Protein AF-A0A8S1N463-F1 (afdb_monomer_lite)

Organism: Paramecium primaurelia (NCBI:txid5886)

Sequence (119 aa):
MGLGVEDGLNQAMTLTGISKQLMMVNIEMAKKLVYGKLSMKETRCKFILIQLLFSSGGGTYDERNGGIKIQNWKELSKEFKYNSKKIINGEYKNGKKVGLWMEIDLTNNQICNELKYDQ

Radius of gyration: 19.84 Å; chains: 1; bounding box: 29×45×62 Å

Structure (mmCIF, N/CA/C/O backbone):
data_AF-A0A8S1N463-F1
#
_entry.id   AF-A0A8S1N463-F1
#
loop_
_atom_site.group_PDB
_atom_site.id
_atom_site.type_symbol
_atom_site.label_atom_id
_atom_site.label_alt_id
_atom_site.label_comp_id
_atom_site.label_asym_id
_atom_site.label_entity_id
_atom_site.label_seq_id
_atom_site.pdbx_PDB_ins_code
_atom_site.Cartn_x
_atom_site.Cartn_y
_atom_site.Cartn_z
_atom_site.occupancy
_atom_site.B_iso_or_equiv
_atom_site.auth_seq_id
_atom_site.auth_comp_id
_atom_site.auth_asym_id
_atom_site.auth_atom_id
_atom_site.pdbx_PDB_model_num
ATOM 1 N N . MET A 1 1 ? 0.000 34.579 -41.127 1.00 37.12 1 MET A N 1
ATOM 2 C CA . MET A 1 1 ? 0.761 33.400 -40.660 1.00 37.12 1 MET A CA 1
ATOM 3 C C . MET A 1 1 ? 1.540 33.858 -39.442 1.00 37.12 1 MET A C 1
ATOM 5 O O . MET A 1 1 ? 2.365 34.735 -39.604 1.00 37.12 1 MET A O 1
ATOM 9 N N . GLY A 1 2 ? 1.291 33.461 -38.207 1.00 39.31 2 GLY A N 1
ATOM 10 C CA . GLY A 1 2 ? 0.462 32.408 -37.641 1.00 39.31 2 GLY A CA 1
ATOM 11 C C . GLY A 1 2 ? 1.125 32.045 -36.310 1.00 39.31 2 GLY A C 1
ATOM 12 O O . GLY A 1 2 ? 2.249 31.572 -36.356 1.00 39.31 2 GLY A O 1
ATOM 13 N N . LEU A 1 3 ? 0.425 32.326 -35.200 1.00 38.62 3 LEU A N 1
ATOM 14 C CA . LEU A 1 3 ? 0.498 31.689 -33.869 1.00 38.62 3 LEU A CA 1
ATOM 15 C C . LEU A 1 3 ? 1.905 31.640 -33.218 1.00 38.62 3 LEU A C 1
ATOM 17 O O . LEU A 1 3 ? 2.788 30.923 -33.659 1.00 38.62 3 LEU A O 1
ATOM 21 N N . GLY A 1 4 ? 2.207 32.428 -32.185 1.00 44.28 4 GLY A N 1
ATOM 22 C CA . GLY A 1 4 ? 1.579 32.328 -30.867 1.00 44.28 4 GLY A CA 1
ATOM 23 C C . GLY A 1 4 ? 2.323 31.281 -30.029 1.00 44.28 4 GLY A C 1
ATOM 24 O O . GLY A 1 4 ? 2.003 30.103 -30.117 1.00 44.28 4 GLY A O 1
ATOM 25 N N . VAL A 1 5 ? 3.314 31.711 -29.241 1.00 41.66 5 VAL A N 1
ATOM 26 C CA . VAL A 1 5 ? 3.900 30.905 -28.155 1.00 41.66 5 VAL A CA 1
ATOM 27 C C . VAL A 1 5 ? 4.036 31.808 -26.929 1.00 41.66 5 VAL A C 1
ATOM 29 O O . VAL A 1 5 ? 5.127 32.208 -26.529 1.00 41.66 5 VAL A O 1
ATOM 32 N N . GLU A 1 6 ? 2.885 32.204 -26.390 1.00 46.09 6 GLU A N 1
ATOM 33 C CA . GLU A 1 6 ? 2.775 32.501 -24.964 1.00 46.09 6 GLU A CA 1
ATOM 34 C C . GLU A 1 6 ? 2.777 31.171 -24.188 1.00 46.09 6 GLU A C 1
ATOM 36 O O . GLU A 1 6 ? 2.399 30.125 -24.717 1.00 46.09 6 GLU A O 1
ATOM 41 N N . ASP A 1 7 ? 3.210 31.245 -22.931 1.00 45.03 7 ASP A N 1
ATOM 42 C CA . ASP A 1 7 ? 3.019 30.239 -21.879 1.00 45.03 7 ASP A CA 1
ATOM 43 C C . ASP A 1 7 ? 3.934 29.004 -21.850 1.00 45.03 7 ASP A C 1
ATOM 45 O O . ASP A 1 7 ? 3.504 27.855 -21.892 1.00 45.03 7 ASP A O 1
ATOM 49 N N . GLY A 1 8 ? 5.227 29.246 -21.612 1.00 36.47 8 GLY A N 1
ATOM 50 C CA . GLY A 1 8 ? 6.158 28.240 -21.071 1.00 36.47 8 GLY A CA 1
ATOM 51 C C . GLY A 1 8 ? 6.765 28.596 -19.706 1.00 36.47 8 GLY A C 1
ATOM 52 O O . GLY A 1 8 ? 7.646 27.891 -19.223 1.00 36.47 8 GLY A O 1
ATOM 53 N N . LEU A 1 9 ? 6.340 29.702 -19.084 1.00 38.31 9 LEU A N 1
ATOM 54 C CA . LEU A 1 9 ? 6.970 30.279 -17.885 1.00 38.31 9 LEU A CA 1
ATOM 55 C C . LEU A 1 9 ? 6.324 29.852 -16.556 1.00 38.31 9 LEU A C 1
ATOM 57 O O . LEU A 1 9 ? 6.580 30.466 -15.522 1.00 38.31 9 LEU A O 1
ATOM 61 N N . ASN A 1 10 ? 5.528 28.781 -16.545 1.00 41.81 10 ASN A N 1
ATOM 62 C CA . ASN A 1 10 ? 4.909 28.287 -15.319 1.00 41.81 10 ASN A CA 1
ATOM 63 C C . ASN A 1 10 ? 5.607 27.034 -14.773 1.00 41.81 10 ASN A C 1
ATOM 65 O O . ASN A 1 10 ? 5.402 25.917 -15.232 1.00 4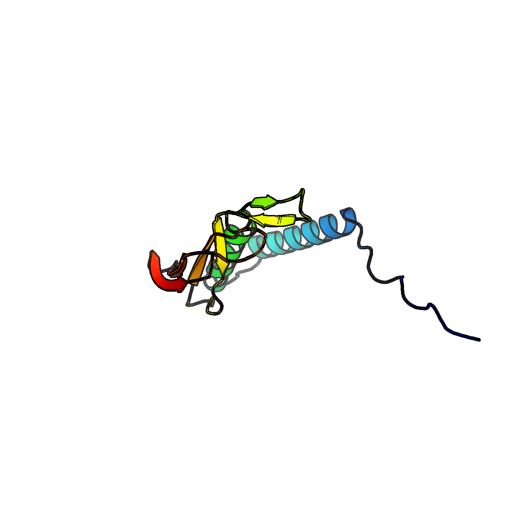1.81 10 ASN A O 1
ATOM 69 N N . GLN A 1 11 ? 6.350 27.285 -13.689 1.00 47.25 11 GLN A N 1
ATOM 70 C CA . GLN A 1 11 ? 6.675 26.359 -12.598 1.00 47.25 11 GLN A CA 1
ATOM 71 C C . GLN A 1 11 ? 7.855 25.396 -12.792 1.00 47.25 11 GLN A C 1
ATOM 73 O O . GLN A 1 11 ? 7.795 24.232 -12.405 1.00 47.25 11 GLN A O 1
ATOM 78 N N . ALA A 1 12 ? 9.014 25.915 -13.200 1.00 41.53 12 ALA A N 1
ATOM 79 C CA . ALA A 1 12 ? 10.281 25.322 -12.767 1.00 41.53 12 ALA A CA 1
ATOM 80 C C . ALA A 1 12 ? 10.578 25.752 -11.316 1.00 41.53 12 ALA A C 1
ATOM 82 O O . ALA A 1 12 ? 11.445 26.587 -11.058 1.00 41.53 12 ALA A O 1
ATOM 83 N N . MET A 1 13 ? 9.833 25.213 -10.342 1.00 46.84 13 MET A N 1
ATOM 84 C CA . MET A 1 13 ? 10.287 25.264 -8.951 1.00 46.84 13 MET A CA 1
ATOM 85 C C . MET A 1 13 ? 11.558 24.422 -8.871 1.00 46.84 13 MET A C 1
ATOM 87 O O . MET A 1 13 ? 11.517 23.197 -8.963 1.00 46.84 13 MET A O 1
ATOM 91 N N . THR A 1 14 ? 12.706 25.086 -8.757 1.00 45.41 14 THR A N 1
ATOM 92 C CA . THR A 1 14 ? 13.995 24.413 -8.611 1.00 45.41 14 THR A CA 1
ATOM 93 C C . THR A 1 14 ? 13.943 23.465 -7.409 1.00 45.41 14 THR A C 1
ATOM 95 O O . THR A 1 14 ? 13.276 23.740 -6.409 1.00 45.41 14 THR A O 1
ATOM 98 N N . LEU A 1 15 ? 14.652 22.335 -7.485 1.00 46.09 15 LEU A N 1
ATOM 99 C CA . LEU A 1 15 ? 14.690 21.305 -6.433 1.00 46.09 15 LEU A CA 1
ATOM 100 C C . LEU A 1 15 ? 15.024 21.895 -5.041 1.00 46.09 15 LEU A C 1
ATOM 102 O O . LEU A 1 15 ? 14.561 21.415 -4.007 1.00 46.09 15 LEU A O 1
ATOM 106 N N . THR A 1 16 ? 15.777 22.999 -5.021 1.00 50.56 16 THR A N 1
ATOM 107 C CA . THR A 1 16 ? 16.104 23.790 -3.827 1.00 50.56 16 THR A CA 1
ATOM 108 C C . THR A 1 16 ? 14.920 24.600 -3.289 1.00 50.56 16 THR A C 1
ATOM 110 O O . THR A 1 16 ? 14.784 24.735 -2.074 1.00 50.56 16 THR A O 1
ATOM 113 N N . GLY A 1 17 ? 14.038 25.107 -4.154 1.00 48.06 17 GLY A N 1
ATOM 114 C CA . GLY A 1 17 ? 12.781 25.763 -3.788 1.00 48.06 17 GLY A CA 1
ATOM 115 C C . GLY A 1 17 ? 11.771 24.795 -3.171 1.00 48.06 17 GLY A C 1
ATOM 116 O O . GLY A 1 17 ? 11.196 25.106 -2.128 1.00 48.06 17 GLY A O 1
ATOM 117 N N . ILE A 1 18 ? 11.644 23.590 -3.738 1.00 52.38 18 ILE A N 1
ATOM 118 C CA . ILE A 1 18 ? 10.805 22.512 -3.182 1.00 52.38 18 ILE A CA 1
ATOM 119 C C . ILE A 1 18 ? 11.337 22.086 -1.809 1.00 52.38 18 ILE A C 1
ATOM 121 O O . ILE A 1 18 ? 10.576 22.011 -0.847 1.00 52.38 18 ILE A O 1
ATOM 125 N N . SER A 1 19 ? 12.655 21.895 -1.680 1.00 53.91 19 SER A N 1
ATOM 126 C CA . SER A 1 19 ? 13.302 21.548 -0.406 1.00 53.91 19 SER A CA 1
ATOM 127 C C . SER A 1 19 ? 13.091 22.620 0.676 1.00 53.91 19 SER A C 1
ATOM 129 O O . SER A 1 19 ? 12.756 22.301 1.818 1.00 53.91 19 SER A O 1
ATOM 131 N N . LYS A 1 20 ? 13.180 23.908 0.314 1.00 51.97 20 LYS A N 1
ATOM 132 C CA . LYS A 1 20 ? 12.897 25.026 1.230 1.00 51.97 20 LYS A CA 1
ATOM 133 C C . LYS A 1 20 ? 11.428 25.093 1.644 1.00 51.97 20 LYS A C 1
ATOM 135 O O . LYS A 1 20 ? 11.155 25.274 2.828 1.00 51.97 20 LYS A O 1
ATOM 140 N N . GLN A 1 21 ? 10.485 24.927 0.714 1.00 52.16 21 GLN A N 1
ATOM 141 C CA . GLN A 1 21 ? 9.057 24.872 1.049 1.00 52.16 21 GLN A CA 1
ATOM 142 C C . GLN A 1 21 ? 8.748 23.697 1.986 1.00 52.16 21 GLN A C 1
ATOM 144 O O . GLN A 1 21 ? 8.046 23.877 2.979 1.00 52.16 21 GLN A O 1
ATOM 149 N N . LEU A 1 22 ? 9.349 22.529 1.739 1.00 49.53 22 LEU A N 1
ATOM 150 C CA . LEU A 1 22 ? 9.208 21.344 2.586 1.00 49.53 22 LEU A CA 1
ATOM 151 C C . LEU A 1 22 ? 9.767 21.580 4.001 1.00 49.53 22 LEU A C 1
ATOM 153 O O . LEU A 1 22 ? 9.123 21.238 4.992 1.00 49.53 22 LEU A O 1
ATOM 157 N N . MET A 1 23 ? 10.933 22.229 4.115 1.00 50.31 23 MET A N 1
ATOM 158 C CA . MET A 1 23 ? 11.506 22.621 5.408 1.00 50.31 23 MET A CA 1
ATOM 159 C C . MET A 1 23 ? 10.639 23.645 6.150 1.00 50.31 23 MET A C 1
ATOM 161 O O . MET A 1 23 ? 10.471 23.530 7.363 1.00 50.31 23 MET A O 1
ATOM 165 N N . MET A 1 24 ? 10.056 24.624 5.454 1.00 50.62 24 MET A N 1
ATOM 166 C CA . MET A 1 24 ? 9.173 25.615 6.081 1.00 50.62 24 MET A CA 1
ATOM 167 C C . MET A 1 24 ? 7.883 24.975 6.609 1.00 50.62 24 MET A C 1
ATOM 169 O O . MET A 1 24 ? 7.491 25.244 7.745 1.00 50.62 24 MET A O 1
ATOM 173 N N . VAL A 1 25 ? 7.284 24.058 5.843 1.00 57.47 25 VAL A N 1
ATOM 174 C CA . VAL A 1 25 ? 6.122 23.262 6.270 1.00 57.47 25 VAL A CA 1
ATOM 175 C C . VAL A 1 25 ? 6.458 22.404 7.501 1.00 57.47 25 VAL A C 1
ATOM 177 O O . VAL A 1 25 ? 5.663 22.330 8.441 1.00 57.47 25 VAL A O 1
ATOM 180 N N . ASN A 1 26 ? 7.665 21.830 7.557 1.00 52.75 26 ASN A N 1
ATOM 181 C CA . ASN A 1 26 ? 8.154 21.084 8.722 1.00 52.75 26 ASN A CA 1
ATOM 182 C C . ASN A 1 26 ? 8.320 21.966 9.971 1.00 52.75 26 ASN A C 1
ATOM 184 O O . ASN A 1 26 ? 7.939 21.552 11.067 1.00 52.75 26 ASN A O 1
ATOM 188 N N . ILE A 1 27 ? 8.850 23.185 9.826 1.00 59.38 27 ILE A N 1
ATOM 189 C CA . ILE A 1 27 ? 9.036 24.119 10.948 1.00 59.38 27 ILE A CA 1
ATOM 190 C C . ILE A 1 27 ? 7.686 24.608 11.482 1.00 59.38 27 ILE A C 1
ATOM 192 O O . ILE A 1 27 ? 7.501 24.676 12.697 1.00 59.38 27 ILE A O 1
ATOM 196 N N . GLU A 1 28 ? 6.722 24.918 10.614 1.00 62.19 28 GLU A N 1
ATOM 197 C CA . GLU A 1 28 ? 5.377 25.299 11.055 1.00 62.19 28 GLU A CA 1
ATOM 198 C C . GLU A 1 28 ? 4.650 24.157 11.767 1.00 62.19 28 GLU A C 1
ATOM 200 O O . GLU A 1 28 ? 3.998 24.386 12.788 1.00 62.19 28 GLU A O 1
ATOM 205 N N . MET A 1 29 ? 4.780 22.922 11.274 1.00 60.41 29 MET A N 1
ATOM 206 C CA . MET A 1 29 ? 4.213 21.752 11.946 1.00 60.41 29 MET A CA 1
ATOM 207 C C . MET A 1 29 ? 4.855 21.515 13.316 1.00 60.41 29 MET A C 1
ATOM 209 O O . MET A 1 29 ? 4.133 21.313 14.291 1.00 60.41 29 MET A O 1
ATOM 213 N N . ALA A 1 30 ? 6.182 21.616 13.427 1.00 53.94 30 ALA A N 1
ATOM 214 C CA . ALA A 1 30 ? 6.883 21.504 14.706 1.00 53.94 30 ALA A CA 1
ATOM 215 C C . ALA A 1 30 ? 6.462 22.607 15.693 1.00 53.94 30 ALA A C 1
ATOM 217 O O . ALA A 1 30 ? 6.184 22.328 16.858 1.00 53.94 30 ALA A O 1
ATOM 218 N N . LYS A 1 31 ? 6.312 23.853 15.225 1.00 51.94 31 LYS A N 1
ATOM 219 C CA . LYS A 1 31 ? 5.806 24.967 16.046 1.00 51.94 31 LYS A CA 1
ATOM 220 C C . LYS A 1 31 ? 4.369 24.729 16.525 1.00 51.94 31 LYS A C 1
ATOM 222 O O . LYS A 1 31 ? 4.062 25.021 17.681 1.00 51.94 31 LYS A O 1
ATOM 227 N N . LYS A 1 32 ? 3.507 24.145 15.683 1.00 57.88 32 LYS A N 1
ATOM 228 C CA . LYS A 1 32 ? 2.136 23.752 16.063 1.00 57.88 32 LYS A CA 1
ATOM 229 C C . LYS A 1 32 ? 2.110 22.622 17.102 1.00 57.88 32 LYS A C 1
ATOM 231 O O . LYS A 1 32 ? 1.194 22.607 17.916 1.00 57.88 32 LYS A O 1
ATOM 236 N N . LEU A 1 33 ? 3.110 21.732 17.119 1.00 53.59 33 LEU A N 1
ATOM 237 C CA . LEU A 1 33 ? 3.257 20.677 18.134 1.00 53.59 33 LEU A CA 1
ATOM 238 C C . LEU A 1 33 ? 3.712 21.212 19.500 1.00 53.59 33 LEU A C 1
ATOM 240 O O . LEU A 1 33 ? 3.279 20.690 20.522 1.00 53.59 33 LEU A O 1
ATOM 244 N N . VAL A 1 34 ? 4.563 22.243 19.525 1.00 53.91 34 VAL A N 1
ATOM 245 C CA . VAL A 1 34 ? 5.106 22.803 20.778 1.00 53.91 34 VAL A CA 1
ATOM 246 C C . VAL A 1 34 ? 4.105 23.733 21.478 1.00 53.91 34 VAL A C 1
ATOM 248 O O . VAL A 1 34 ? 4.039 23.733 22.703 1.00 53.91 34 VAL A O 1
ATOM 251 N N . TYR A 1 35 ? 3.295 24.492 20.726 1.00 47.69 35 TYR A N 1
ATOM 252 C CA . TYR A 1 35 ? 2.424 25.533 21.302 1.00 47.69 35 TYR A CA 1
ATOM 253 C C . TYR A 1 35 ? 0.912 25.266 21.211 1.00 47.69 35 TYR A C 1
ATOM 255 O O . TYR A 1 35 ? 0.131 25.982 21.837 1.00 47.69 35 TYR A O 1
ATOM 263 N N . GLY A 1 36 ? 0.459 24.268 20.446 1.00 46.91 36 GLY A N 1
ATOM 264 C CA . GLY A 1 36 ? -0.956 24.103 20.111 1.00 46.91 36 GLY A CA 1
ATOM 265 C C . GLY A 1 36 ? -1.547 22.775 20.564 1.00 46.91 36 GLY A C 1
ATOM 266 O O . GLY A 1 36 ? -1.171 21.715 20.078 1.00 46.91 36 GLY A O 1
ATOM 267 N N . LYS A 1 37 ? -2.554 22.855 21.436 1.00 55.19 37 LYS A N 1
ATOM 268 C CA . LYS A 1 37 ? -3.493 21.803 21.860 1.00 55.19 37 LYS A CA 1
ATOM 269 C C . LYS A 1 37 ? -4.225 21.168 20.650 1.00 55.19 37 LYS A C 1
ATOM 271 O O . LYS A 1 37 ? -5.414 21.382 20.443 1.00 55.19 37 LYS A O 1
ATOM 276 N N . LEU A 1 38 ? -3.537 20.392 19.815 1.00 45.03 38 LEU A N 1
ATOM 277 C CA . LEU A 1 38 ? -4.161 19.568 18.778 1.00 45.03 38 LEU A CA 1
ATOM 278 C C . LEU A 1 38 ? -4.685 18.293 19.441 1.00 45.03 38 LEU A C 1
ATOM 280 O O . LEU A 1 38 ? -3.921 17.448 19.903 1.00 45.03 38 LEU A O 1
ATOM 284 N N . SER A 1 39 ? -6.013 18.196 19.523 1.00 49.53 39 SER A N 1
ATOM 285 C CA . SER A 1 39 ? -6.757 17.019 19.977 1.00 49.53 39 SER A CA 1
ATOM 286 C C . SER A 1 39 ? -6.112 15.733 19.449 1.00 49.53 39 SER A C 1
ATOM 288 O O . SER A 1 39 ? -6.086 15.498 18.240 1.00 49.53 39 SER A O 1
ATOM 290 N N . MET A 1 40 ? -5.618 14.884 20.361 1.00 50.03 40 MET A N 1
ATOM 291 C CA . MET A 1 40 ? -4.899 13.627 20.071 1.00 50.03 40 MET A CA 1
ATOM 292 C C . MET A 1 40 ? -5.662 12.646 19.162 1.00 50.03 40 MET A C 1
ATOM 294 O O . MET A 1 40 ? -5.115 11.636 18.716 1.00 50.03 40 MET A O 1
ATOM 298 N N . LYS A 1 41 ? -6.942 12.918 18.895 1.00 46.53 41 LYS A N 1
ATOM 299 C CA . LYS A 1 41 ? -7.774 12.130 17.999 1.00 46.53 41 LYS A CA 1
ATOM 300 C C . LYS A 1 41 ? -7.330 12.295 16.545 1.00 46.53 41 LYS A C 1
ATOM 302 O O . LYS A 1 41 ? -7.069 11.279 15.919 1.00 46.53 41 LYS A O 1
ATOM 307 N N . GLU A 1 42 ? -7.111 13.502 16.026 1.00 49.53 42 GLU A N 1
ATOM 308 C CA . GLU A 1 42 ? -6.724 13.701 14.614 1.00 49.53 42 GLU A CA 1
ATOM 309 C C . GLU A 1 42 ? -5.310 13.208 14.257 1.00 49.53 42 GLU A C 1
ATOM 311 O O . GLU A 1 42 ? -5.011 12.941 13.090 1.00 49.53 42 GLU A O 1
ATOM 316 N N . THR A 1 43 ? -4.422 13.071 15.239 1.00 54.00 43 THR A N 1
ATOM 317 C CA . THR A 1 43 ? -2.995 12.805 15.011 1.00 54.00 43 THR A CA 1
ATOM 318 C C . THR A 1 43 ? -2.701 11.364 14.595 1.00 54.00 43 THR A C 1
ATOM 320 O O . THR A 1 43 ? -1.708 11.122 13.918 1.00 54.00 43 THR A O 1
ATOM 323 N N . ARG A 1 44 ? -3.561 10.390 14.930 1.00 55.50 44 ARG A N 1
ATOM 324 C CA . ARG A 1 44 ? -3.278 8.964 14.664 1.00 55.50 44 ARG A CA 1
ATOM 325 C C . ARG A 1 44 ? -3.308 8.591 13.181 1.00 55.50 44 ARG A C 1
ATOM 327 O O . ARG A 1 44 ? -2.444 7.842 12.739 1.00 55.50 44 ARG A O 1
ATOM 334 N N . CYS A 1 45 ? -4.265 9.105 12.407 1.00 54.03 45 CYS A N 1
ATOM 335 C CA . CYS A 1 45 ? -4.271 8.862 10.959 1.00 54.03 45 CYS A CA 1
ATOM 336 C C . CYS A 1 45 ? -3.147 9.633 10.264 1.00 54.03 45 CYS A C 1
ATOM 338 O O . CYS A 1 45 ? -2.512 9.083 9.372 1.00 54.03 45 CYS A O 1
ATOM 340 N N . LYS A 1 46 ? -2.833 10.847 10.743 1.00 59.12 46 LYS A N 1
ATOM 341 C CA . LYS A 1 46 ? -1.676 11.633 10.288 1.00 59.12 46 LYS A CA 1
ATOM 342 C C . LYS A 1 46 ? -0.355 10.885 10.542 1.00 59.12 46 LYS A C 1
ATOM 344 O O . LYS A 1 46 ? 0.499 10.868 9.670 1.00 59.12 46 LYS A O 1
ATOM 349 N N . PHE A 1 47 ? -0.217 10.190 11.673 1.00 64.38 47 PHE A N 1
ATOM 350 C CA . PHE A 1 47 ? 0.970 9.390 12.001 1.00 64.38 47 PHE A CA 1
ATOM 351 C C . PHE A 1 47 ? 1.109 8.115 11.148 1.00 64.38 47 PHE A C 1
ATOM 353 O O . PHE A 1 47 ? 2.206 7.792 10.706 1.00 64.38 47 PHE A O 1
ATOM 360 N N . ILE A 1 48 ? 0.005 7.413 10.863 1.00 63.47 48 ILE A N 1
ATOM 361 C CA . ILE A 1 48 ? 0.009 6.246 9.956 1.00 63.47 48 ILE A CA 1
ATOM 362 C C . ILE A 1 48 ? 0.322 6.673 8.516 1.00 63.47 48 ILE A C 1
ATOM 364 O O . ILE A 1 48 ? 1.116 6.022 7.843 1.00 63.47 48 ILE A O 1
ATOM 368 N N . LEU A 1 49 ? -0.249 7.798 8.067 1.00 60.91 49 LEU A N 1
ATOM 369 C CA . LEU A 1 49 ? 0.103 8.436 6.796 1.00 60.91 49 LEU A CA 1
ATOM 370 C C . LEU A 1 49 ? 1.603 8.733 6.734 1.00 60.91 49 LEU A C 1
ATOM 372 O O . LEU A 1 49 ? 2.254 8.365 5.767 1.00 60.91 49 LEU A O 1
ATOM 376 N N . ILE A 1 50 ? 2.161 9.326 7.791 1.00 60.75 50 ILE A N 1
ATOM 377 C CA . ILE A 1 50 ? 3.597 9.589 7.924 1.00 60.75 50 ILE A CA 1
ATOM 378 C C . ILE A 1 50 ? 4.406 8.285 7.801 1.00 60.75 50 ILE A C 1
ATOM 380 O O . ILE A 1 50 ? 5.296 8.217 6.963 1.00 60.75 50 ILE A O 1
ATOM 384 N N . GLN A 1 51 ? 4.077 7.213 8.527 1.00 60.69 51 GLN A N 1
ATOM 385 C CA . GLN A 1 51 ? 4.829 5.951 8.414 1.00 60.69 51 GLN A CA 1
ATOM 386 C C . GLN A 1 51 ? 4.786 5.323 7.010 1.00 60.69 51 GLN A C 1
ATOM 388 O O . GLN A 1 51 ? 5.792 4.777 6.562 1.00 60.69 51 GLN A O 1
ATOM 393 N N . LEU A 1 52 ? 3.662 5.427 6.294 1.00 60.81 52 LEU A N 1
ATOM 394 C CA . LEU A 1 52 ? 3.555 4.952 4.907 1.00 60.81 52 LEU A CA 1
ATOM 395 C C . LEU A 1 52 ? 4.306 5.857 3.912 1.00 60.81 52 LEU A C 1
ATOM 397 O O . LEU A 1 52 ? 4.827 5.363 2.913 1.00 60.81 52 LEU A O 1
ATOM 401 N N . LEU A 1 53 ? 4.384 7.165 4.186 1.00 57.41 53 LEU A N 1
ATOM 402 C CA . LEU A 1 53 ? 5.060 8.158 3.341 1.00 57.41 53 LEU A CA 1
ATOM 403 C C . LEU A 1 53 ? 6.590 8.142 3.494 1.00 57.41 53 LEU A C 1
ATOM 405 O O . LEU A 1 53 ? 7.293 8.332 2.506 1.00 57.41 53 LEU A O 1
ATOM 409 N N . PHE A 1 54 ? 7.116 7.905 4.701 1.00 55.12 54 PHE A N 1
ATOM 410 C CA . PHE A 1 54 ? 8.567 7.906 4.967 1.00 55.12 54 PHE A CA 1
ATOM 411 C C . PHE A 1 54 ? 9.293 6.654 4.467 1.00 55.12 54 PHE A C 1
ATOM 413 O O . PHE A 1 54 ? 10.513 6.654 4.324 1.00 55.12 54 PHE A O 1
ATOM 420 N N . SER A 1 55 ? 8.560 5.589 4.174 1.00 54.06 55 SER A N 1
ATOM 421 C CA . SER A 1 55 ? 9.109 4.368 3.602 1.00 54.06 55 SER A CA 1
ATOM 422 C C . SER A 1 55 ? 8.239 3.981 2.428 1.00 54.06 55 SER A C 1
ATOM 424 O O . SER A 1 55 ? 7.467 3.067 2.612 1.00 54.06 55 SER A O 1
ATOM 426 N N . SER A 1 56 ? 8.266 4.717 1.306 1.00 61.00 56 SER A N 1
ATOM 427 C CA . SER A 1 56 ? 7.770 4.330 -0.041 1.00 61.00 56 SER A CA 1
ATOM 428 C C . SER A 1 56 ? 6.574 3.348 -0.132 1.00 61.00 56 SER A C 1
ATOM 430 O O . SER A 1 56 ? 6.533 2.513 -1.026 1.00 61.00 56 SER A O 1
ATOM 432 N N . GLY A 1 57 ? 5.623 3.334 0.805 1.00 66.56 57 GLY A N 1
ATOM 433 C CA . GLY A 1 57 ? 4.791 2.143 1.037 1.00 66.56 57 GLY A CA 1
ATOM 434 C C . GLY A 1 57 ? 5.547 0.807 1.262 1.00 66.56 57 GLY A C 1
ATOM 435 O O . GLY A 1 57 ? 4.912 -0.239 1.295 1.00 66.56 57 GLY A O 1
ATOM 436 N N . GLY A 1 58 ? 6.872 0.787 1.410 1.00 69.75 58 GLY A N 1
ATOM 437 C CA . GLY A 1 58 ? 7.717 -0.397 1.573 1.00 69.75 58 GLY A CA 1
ATOM 438 C C . GLY A 1 58 ? 8.311 -0.948 0.274 1.00 69.75 58 GLY A C 1
ATOM 439 O O . GLY A 1 58 ? 8.977 -1.976 0.337 1.00 69.75 58 GLY A O 1
ATOM 440 N N . GLY A 1 59 ? 8.085 -0.287 -0.868 1.00 76.06 59 GLY A N 1
ATOM 441 C CA . GLY A 1 59 ? 8.550 -0.742 -2.183 1.00 76.06 59 GLY A CA 1
ATOM 442 C C . GLY A 1 59 ? 9.739 0.034 -2.748 1.00 76.06 59 GLY A C 1
ATOM 443 O O . GLY A 1 59 ? 10.183 1.039 -2.185 1.00 76.06 59 GLY A O 1
ATOM 444 N N . THR A 1 60 ? 10.253 -0.422 -3.890 1.00 82.88 60 THR A N 1
ATOM 445 C CA . THR A 1 60 ? 11.367 0.212 -4.613 1.00 82.88 60 THR A CA 1
ATOM 446 C C . THR A 1 60 ? 10.883 0.740 -5.957 1.00 82.88 60 THR A C 1
ATOM 448 O O . THR A 1 60 ? 9.996 0.161 -6.587 1.00 82.88 60 THR A O 1
ATOM 451 N N . TYR A 1 61 ? 11.448 1.862 -6.392 1.00 85.62 61 TYR A N 1
ATOM 452 C CA . TYR A 1 61 ? 11.247 2.368 -7.742 1.00 85.62 61 TYR A CA 1
ATOM 453 C C . TYR A 1 61 ? 12.376 1.884 -8.647 1.00 85.62 61 TYR A C 1
ATOM 455 O O . TYR A 1 61 ? 13.541 1.891 -8.253 1.00 85.62 61 TYR A O 1
ATOM 463 N N . ASP A 1 62 ? 12.039 1.491 -9.868 1.00 86.38 62 ASP A N 1
ATOM 464 C CA . ASP A 1 62 ? 13.025 1.224 -10.904 1.00 86.38 62 ASP A CA 1
ATOM 465 C C . ASP A 1 62 ? 13.460 2.545 -11.550 1.00 86.38 62 ASP A C 1
ATOM 467 O O . ASP A 1 62 ? 12.807 3.070 -12.457 1.00 86.38 62 ASP A O 1
ATOM 471 N N . GLU A 1 63 ? 14.567 3.101 -11.059 1.00 88.12 63 GLU A N 1
ATOM 472 C CA . GLU A 1 63 ? 15.135 4.356 -11.561 1.00 88.12 63 GLU A CA 1
ATOM 473 C C . GLU A 1 63 ? 15.585 4.261 -13.025 1.00 88.12 63 GLU A C 1
ATOM 475 O O . GLU A 1 63 ? 15.558 5.261 -13.741 1.00 88.12 63 GLU A O 1
ATOM 480 N N . ARG A 1 64 ? 15.947 3.063 -13.508 1.00 87.06 64 ARG A N 1
ATOM 481 C CA . ARG A 1 64 ? 16.396 2.870 -14.897 1.00 87.06 64 ARG A CA 1
ATOM 482 C C . ARG A 1 64 ? 15.237 2.948 -15.883 1.00 87.06 64 ARG A C 1
ATOM 484 O O . ARG A 1 64 ? 15.442 3.333 -17.029 1.00 87.06 64 ARG A O 1
ATOM 491 N N . ASN A 1 65 ? 14.030 2.630 -15.423 1.00 84.69 65 ASN A N 1
ATOM 492 C CA . ASN A 1 65 ? 12.813 2.606 -16.227 1.00 84.69 65 ASN A CA 1
ATOM 493 C C . ASN A 1 65 ? 11.867 3.776 -15.909 1.00 84.69 65 ASN A C 1
ATOM 495 O O . ASN A 1 65 ? 10.648 3.628 -15.955 1.00 84.69 65 ASN A O 1
ATOM 499 N N . GLY A 1 66 ? 12.416 4.950 -15.582 1.00 85.31 66 GLY A N 1
ATOM 500 C CA . GLY A 1 66 ? 11.621 6.168 -15.389 1.00 85.31 66 GLY A CA 1
ATOM 501 C C . GLY A 1 66 ? 10.917 6.260 -14.033 1.00 85.31 66 GLY A C 1
ATOM 502 O O . GLY A 1 66 ? 9.929 6.979 -13.910 1.00 85.31 66 GLY A O 1
ATOM 503 N N . GLY A 1 67 ? 11.406 5.543 -13.016 1.00 85.88 67 GLY A N 1
ATOM 504 C CA . GLY A 1 67 ? 10.872 5.621 -11.656 1.00 85.88 67 GLY A CA 1
ATOM 505 C C . GLY A 1 67 ? 9.542 4.889 -11.487 1.00 85.88 67 GLY A C 1
ATOM 506 O O . GLY A 1 67 ? 8.666 5.351 -10.759 1.00 85.88 67 GLY A O 1
ATOM 507 N N . ILE A 1 68 ? 9.361 3.754 -12.167 1.00 90.44 68 ILE A N 1
ATOM 508 C CA . ILE A 1 68 ? 8.156 2.926 -12.023 1.00 90.44 68 ILE A CA 1
ATOM 509 C C . ILE A 1 68 ? 8.198 2.096 -10.738 1.00 90.44 68 ILE A C 1
ATOM 511 O O . ILE A 1 68 ? 9.254 1.642 -10.306 1.00 90.44 68 ILE A O 1
ATOM 515 N N . LYS A 1 69 ? 7.035 1.867 -10.122 1.00 90.19 69 LYS A N 1
ATOM 516 C CA . LYS A 1 69 ? 6.910 1.002 -8.941 1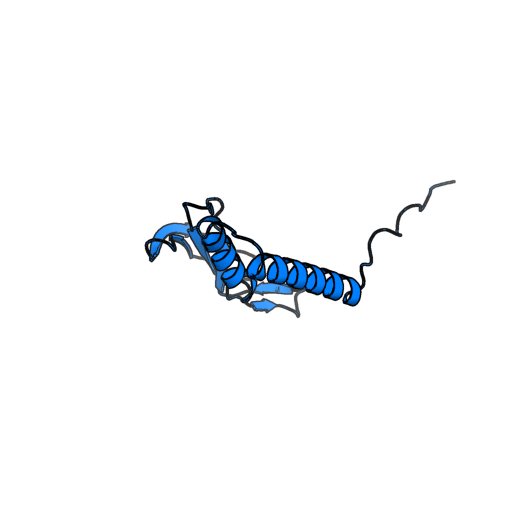.00 90.19 69 LYS A CA 1
ATOM 517 C C . LYS A 1 69 ? 7.232 -0.455 -9.290 1.00 90.19 69 LYS A C 1
ATOM 519 O O . LYS A 1 69 ? 6.693 -0.982 -10.268 1.00 90.19 69 LYS A O 1
ATOM 524 N N . ILE A 1 70 ? 8.042 -1.108 -8.458 1.00 89.69 70 ILE A N 1
ATOM 525 C CA . ILE A 1 70 ? 8.354 -2.543 -8.542 1.00 89.69 70 ILE A CA 1
ATOM 526 C C . ILE A 1 70 ? 8.293 -3.210 -7.158 1.00 89.69 70 ILE A C 1
ATOM 528 O O . ILE A 1 70 ? 8.444 -2.535 -6.138 1.00 89.69 70 ILE A O 1
ATOM 532 N N . GLN A 1 71 ? 8.107 -4.533 -7.131 1.00 90.12 71 GLN A N 1
ATOM 533 C CA . GLN A 1 71 ? 8.058 -5.381 -5.930 1.00 90.12 71 GLN A CA 1
ATOM 534 C C . GLN A 1 71 ? 6.862 -5.083 -5.012 1.00 90.12 71 GLN A C 1
ATOM 536 O O . GLN A 1 71 ? 5.805 -4.692 -5.487 1.00 90.12 71 GLN A O 1
ATOM 541 N N . ASN A 1 72 ? 6.990 -5.314 -3.703 1.00 90.31 72 ASN A N 1
ATOM 542 C CA . ASN A 1 72 ? 5.897 -5.183 -2.744 1.00 90.31 72 ASN A CA 1
ATOM 543 C C . ASN A 1 72 ? 5.641 -3.728 -2.347 1.00 90.31 72 ASN A C 1
ATOM 545 O O . ASN A 1 72 ? 6.565 -2.996 -2.011 1.00 90.31 72 ASN A O 1
ATOM 549 N N . TRP A 1 73 ? 4.371 -3.338 -2.311 1.00 91.12 73 TRP A N 1
ATOM 550 C CA . TRP A 1 73 ? 3.913 -2.009 -1.920 1.00 91.12 73 TRP A CA 1
ATOM 551 C C . TRP A 1 73 ? 2.785 -2.101 -0.907 1.00 91.12 73 TRP A C 1
ATOM 553 O O . TRP A 1 73 ? 1.994 -3.039 -0.921 1.00 91.12 73 TRP A O 1
ATOM 563 N N . LYS A 1 74 ? 2.686 -1.080 -0.059 1.00 89.19 74 LYS A N 1
ATOM 564 C CA . LYS A 1 74 ? 1.543 -0.786 0.800 1.00 89.19 74 LYS A CA 1
ATOM 565 C C . LYS A 1 74 ? 0.950 0.540 0.361 1.00 89.19 74 LYS A C 1
ATOM 567 O O . LYS A 1 74 ? 1.640 1.555 0.292 1.00 89.19 74 LYS A O 1
ATOM 572 N N . GLU A 1 75 ? -0.341 0.530 0.093 1.00 88.12 75 GLU A N 1
ATOM 573 C CA . GLU A 1 75 ? -1.101 1.692 -0.343 1.00 88.12 75 GLU A CA 1
ATOM 574 C C . GLU A 1 75 ? -2.264 1.944 0.607 1.00 88.12 75 GLU A C 1
ATOM 576 O O . GLU A 1 75 ? -2.728 1.046 1.305 1.00 88.12 75 GLU A O 1
ATOM 581 N N . LEU A 1 76 ? -2.755 3.177 0.641 1.00 86.62 76 LEU A N 1
ATOM 582 C CA . LEU A 1 76 ? -3.985 3.480 1.361 1.00 86.62 76 LEU A CA 1
ATOM 583 C C . LEU A 1 76 ? -5.163 2.862 0.609 1.00 86.62 76 LEU A C 1
ATOM 585 O O . LEU A 1 76 ? -5.266 3.005 -0.612 1.00 86.62 76 LEU A O 1
ATOM 589 N N . SER A 1 77 ? -6.071 2.209 1.332 1.00 86.06 77 SER A N 1
ATOM 590 C CA . SER A 1 77 ? -7.352 1.824 0.746 1.00 86.06 77 SER A CA 1
ATOM 591 C C . SER A 1 77 ? -8.150 3.072 0.368 1.00 86.06 77 SER A C 1
ATOM 593 O O . SER A 1 77 ? -8.035 4.126 0.998 1.00 86.06 77 SER A O 1
ATOM 595 N N . LYS A 1 78 ? -9.033 2.940 -0.625 1.00 82.81 78 LYS A N 1
ATOM 596 C CA . LYS A 1 78 ? -10.027 3.974 -0.953 1.00 82.81 78 LYS A CA 1
ATOM 597 C C . LYS A 1 78 ? -10.927 4.302 0.243 1.00 82.81 78 LYS A C 1
ATOM 599 O O . LYS A 1 78 ? -11.462 5.403 0.331 1.00 82.81 78 LYS A O 1
ATOM 604 N N . GLU A 1 79 ? -11.075 3.362 1.174 1.00 80.44 79 GLU A N 1
ATOM 605 C CA . GLU A 1 79 ? -11.846 3.528 2.405 1.00 80.44 79 GLU A CA 1
ATOM 606 C C . GLU A 1 79 ? -11.014 4.041 3.589 1.00 80.44 79 GLU A C 1
ATOM 608 O O . GLU A 1 79 ? -11.502 4.037 4.725 1.00 80.44 79 GLU A O 1
ATOM 613 N N . PHE A 1 80 ? -9.771 4.482 3.358 1.00 81.38 80 PHE A N 1
ATOM 614 C CA . PHE A 1 80 ? -8.924 5.010 4.420 1.00 81.38 80 PHE A CA 1
ATOM 615 C C . PHE A 1 80 ? -9.523 6.304 4.987 1.00 81.38 80 PHE A C 1
ATOM 617 O O . PHE A 1 80 ? -9.535 7.360 4.353 1.00 81.38 80 PHE A O 1
ATOM 624 N N . LYS A 1 81 ? -10.046 6.211 6.208 1.00 78.44 81 LYS A N 1
ATOM 625 C CA . LYS A 1 81 ? -10.713 7.286 6.948 1.00 78.44 81 LYS A CA 1
ATOM 626 C C . LYS A 1 81 ? -10.271 7.257 8.405 1.00 78.44 81 LYS A C 1
ATOM 628 O O . LYS A 1 81 ? -9.673 6.297 8.878 1.00 78.44 81 LYS A O 1
ATOM 633 N N . TYR A 1 82 ? -10.649 8.289 9.155 1.00 71.31 82 TYR A N 1
ATOM 634 C CA . TYR A 1 82 ? -10.295 8.410 10.569 1.00 71.31 82 TYR A CA 1
ATOM 635 C C . TYR A 1 82 ? -10.610 7.152 11.411 1.00 71.31 82 TYR A C 1
ATOM 637 O O . TYR A 1 82 ? -9.776 6.698 12.196 1.00 71.31 82 TYR A O 1
ATOM 645 N N . ASN A 1 83 ? -11.793 6.573 11.188 1.00 72.44 83 ASN A N 1
ATOM 646 C CA . ASN A 1 83 ? -12.287 5.385 11.890 1.00 72.44 83 ASN A CA 1
ATOM 647 C C . ASN A 1 83 ? -12.018 4.068 11.136 1.00 72.44 83 ASN A C 1
ATOM 649 O O . ASN A 1 83 ? -12.409 3.014 11.616 1.00 72.44 83 ASN A O 1
ATOM 653 N N . SER A 1 84 ? -11.399 4.123 9.953 1.00 77.19 84 SER A N 1
ATOM 654 C CA . SER A 1 84 ? -11.179 2.969 9.075 1.00 77.19 84 SER A CA 1
ATOM 655 C C . SER A 1 84 ? -9.773 3.054 8.496 1.00 77.19 84 SER A C 1
ATOM 657 O O . SER A 1 84 ? -9.526 3.741 7.506 1.00 77.19 84 SER A O 1
ATOM 659 N N . LYS A 1 85 ? -8.819 2.393 9.150 1.00 84.62 85 LYS A N 1
ATOM 660 C CA . LYS A 1 85 ? -7.395 2.451 8.794 1.00 84.62 85 LYS A CA 1
ATOM 661 C C . LYS A 1 85 ? -7.024 1.262 7.926 1.00 84.62 85 LYS A C 1
ATOM 663 O O . LYS A 1 85 ? -6.240 0.409 8.331 1.00 84.62 85 LYS A O 1
ATOM 668 N N . LYS A 1 86 ? -7.619 1.203 6.740 1.00 89.19 86 LYS A N 1
ATOM 669 C CA . LYS A 1 86 ? -7.385 0.114 5.796 1.00 89.19 86 LYS A CA 1
ATOM 670 C C . LYS A 1 86 ? -6.251 0.448 4.836 1.00 89.19 86 LYS A C 1
ATOM 672 O O . LYS A 1 86 ? -6.270 1.492 4.184 1.00 89.19 86 LYS A O 1
ATOM 677 N N . ILE A 1 87 ? -5.277 -0.440 4.731 1.00 90.19 87 ILE A N 1
ATOM 678 C CA . ILE A 1 87 ? -4.249 -0.391 3.687 1.00 90.19 87 ILE A CA 1
ATOM 679 C C . ILE A 1 87 ? -4.435 -1.561 2.738 1.00 90.19 87 ILE A C 1
ATOM 681 O O . ILE A 1 87 ? -5.082 -2.535 3.093 1.00 90.19 87 ILE A O 1
ATOM 685 N N . ILE A 1 88 ? -3.849 -1.483 1.553 1.00 91.88 88 ILE A N 1
ATOM 686 C CA . ILE A 1 88 ? -3.784 -2.599 0.617 1.00 91.88 88 ILE A CA 1
ATOM 687 C C . ILE A 1 88 ? -2.316 -2.902 0.365 1.00 91.88 88 ILE A C 1
ATOM 689 O O . ILE A 1 88 ? -1.557 -1.985 0.049 1.00 91.88 88 ILE A O 1
ATOM 693 N N . ASN A 1 89 ? -1.905 -4.155 0.523 1.00 91.81 89 ASN A N 1
ATOM 694 C CA . ASN A 1 89 ? -0.557 -4.591 0.190 1.00 91.81 89 ASN A CA 1
ATOM 695 C C . ASN A 1 89 ? -0.559 -5.525 -1.020 1.00 91.81 89 ASN A C 1
ATOM 697 O O . ASN A 1 89 ? -1.540 -6.215 -1.265 1.00 91.81 89 ASN A O 1
ATOM 701 N N . GLY A 1 90 ? 0.526 -5.538 -1.782 1.00 92.50 90 GLY A N 1
ATOM 702 C CA . GLY A 1 90 ? 0.682 -6.461 -2.902 1.00 92.50 90 GLY A CA 1
ATOM 703 C C . GLY A 1 90 ? 1.839 -6.079 -3.809 1.00 92.50 90 GLY A C 1
ATOM 704 O O . GLY A 1 90 ? 2.588 -5.144 -3.516 1.00 92.50 90 GLY A O 1
ATOM 705 N N . GLU A 1 91 ? 1.993 -6.817 -4.904 1.00 93.88 91 GLU A N 1
ATOM 706 C CA . GLU A 1 91 ? 3.142 -6.687 -5.794 1.00 93.88 91 GLU A CA 1
ATOM 707 C C . GLU A 1 91 ? 2.844 -5.818 -7.021 1.00 93.88 91 GLU A C 1
ATOM 709 O O . GLU A 1 91 ? 1.804 -5.934 -7.679 1.00 93.88 91 GLU A O 1
ATOM 714 N N . TYR A 1 92 ? 3.804 -4.956 -7.339 1.00 93.50 92 TYR A N 1
ATOM 715 C CA . TYR A 1 92 ? 3.931 -4.256 -8.598 1.00 93.50 92 TYR A CA 1
ATOM 716 C C . TYR A 1 92 ? 4.995 -4.915 -9.480 1.00 93.50 92 TYR A C 1
ATOM 718 O O . TYR A 1 92 ? 6.138 -5.106 -9.064 1.00 93.50 92 TYR A O 1
ATOM 726 N N . LYS A 1 93 ? 4.656 -5.148 -10.746 1.00 92.62 93 LYS A N 1
ATOM 727 C CA . LYS A 1 93 ? 5.586 -5.574 -11.793 1.00 92.62 93 LYS A CA 1
ATOM 728 C C . LYS A 1 93 ? 5.443 -4.645 -12.988 1.00 92.62 93 LYS A C 1
ATOM 730 O O . LYS A 1 93 ? 4.340 -4.437 -13.489 1.00 92.62 93 LYS A O 1
ATOM 735 N N . ASN A 1 94 ? 6.552 -4.050 -13.425 1.00 90.12 94 ASN A N 1
ATOM 736 C CA . ASN A 1 94 ? 6.580 -3.077 -14.524 1.00 90.12 94 ASN A CA 1
ATOM 737 C C . ASN A 1 94 ? 5.529 -1.954 -14.361 1.00 90.12 94 ASN A C 1
ATOM 739 O O . ASN A 1 94 ? 4.820 -1.609 -15.305 1.00 90.12 94 ASN A O 1
ATOM 743 N N . GLY A 1 95 ? 5.372 -1.427 -13.139 1.00 90.06 95 GLY A N 1
ATOM 744 C CA . GLY A 1 95 ? 4.402 -0.371 -12.834 1.00 90.06 95 GLY A CA 1
ATOM 745 C C . GLY A 1 95 ? 2.933 -0.812 -12.765 1.00 90.06 95 GLY A C 1
ATOM 746 O O . GLY A 1 95 ? 2.068 0.032 -12.536 1.00 90.06 95 GLY A O 1
ATOM 747 N N . LYS A 1 96 ? 2.624 -2.109 -12.900 1.00 93.94 96 LYS A N 1
ATOM 748 C CA . LYS A 1 96 ? 1.260 -2.657 -12.790 1.00 93.94 96 LYS A CA 1
ATOM 749 C C . LYS A 1 96 ? 1.097 -3.529 -11.551 1.00 93.94 96 LYS A C 1
ATOM 751 O O . LYS A 1 96 ? 2.020 -4.250 -11.190 1.00 93.94 96 LYS A O 1
ATOM 756 N N . LYS A 1 97 ? -0.082 -3.480 -10.927 1.00 95.00 97 LYS A N 1
ATOM 757 C CA . LYS A 1 97 ? -0.463 -4.410 -9.856 1.00 95.00 97 LYS A CA 1
ATOM 758 C C . LYS A 1 97 ? -0.614 -5.807 -10.442 1.00 95.00 97 LYS A C 1
ATOM 760 O O . LYS A 1 97 ? -1.313 -5.951 -11.440 1.00 95.00 97 LYS A O 1
ATOM 765 N N . VAL A 1 98 ? 0.013 -6.794 -9.817 1.00 95.69 98 VAL A N 1
ATOM 766 C CA . VAL A 1 98 ? -0.063 -8.200 -10.221 1.00 95.69 98 VAL A CA 1
ATOM 767 C C . VAL A 1 98 ? -0.386 -9.085 -9.023 1.00 95.69 98 VAL A C 1
ATOM 769 O O . VAL A 1 98 ? -0.134 -8.710 -7.876 1.00 95.69 98 VAL A O 1
ATOM 772 N N . GLY A 1 99 ? -0.939 -10.268 -9.288 1.00 95.50 99 GLY A N 1
ATOM 773 C CA . GLY A 1 99 ? -1.151 -11.288 -8.266 1.00 95.50 99 GLY A CA 1
ATOM 774 C C . GLY A 1 99 ? -2.180 -10.894 -7.204 1.00 95.50 99 GLY A C 1
ATOM 775 O O . GLY A 1 99 ? -3.202 -10.274 -7.506 1.00 95.50 99 GLY A O 1
ATOM 7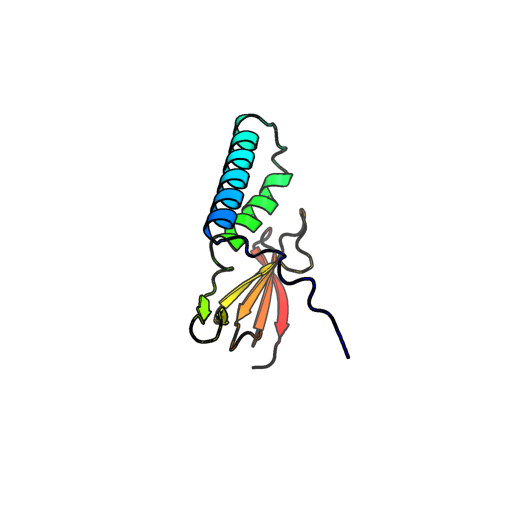76 N N . LEU A 1 100 ? -1.933 -11.316 -5.962 1.00 95.88 100 LEU A N 1
ATOM 777 C CA . LEU A 1 100 ? -2.844 -11.107 -4.840 1.00 95.88 100 LEU A CA 1
ATOM 778 C C . LEU A 1 100 ? -2.526 -9.798 -4.115 1.00 95.88 100 LEU A C 1
ATOM 780 O O . LEU A 1 100 ? -1.379 -9.533 -3.757 1.00 95.88 100 LEU A O 1
ATOM 784 N N . TRP A 1 101 ? -3.567 -9.016 -3.861 1.00 94.75 101 TRP A N 1
ATOM 785 C CA . TRP A 1 101 ? -3.511 -7.781 -3.099 1.00 94.75 101 TRP A CA 1
ATOM 786 C C . TRP A 1 101 ? -4.444 -7.873 -1.895 1.00 94.75 101 TRP A C 1
ATOM 788 O O . TRP A 1 101 ? -5.651 -8.025 -2.074 1.00 94.75 101 TRP A O 1
ATOM 798 N N . MET A 1 102 ? -3.914 -7.778 -0.675 1.00 94.56 102 MET A N 1
ATOM 799 C CA . MET A 1 102 ? -4.713 -7.940 0.544 1.00 94.56 102 MET A CA 1
ATOM 800 C C . MET A 1 102 ? -5.042 -6.578 1.143 1.00 94.56 102 MET A C 1
ATOM 802 O O . MET A 1 102 ? -4.156 -5.762 1.400 1.00 94.56 102 MET A O 1
ATOM 806 N N . GLU A 1 103 ? -6.323 -6.332 1.391 1.00 93.81 103 GLU A N 1
ATOM 807 C CA . GLU A 1 103 ? -6.770 -5.204 2.196 1.00 93.81 103 GLU A CA 1
ATOM 808 C C . GLU A 1 103 ? -6.682 -5.573 3.678 1.00 93.81 103 GLU A C 1
ATOM 810 O O . GLU A 1 103 ? -7.248 -6.575 4.105 1.00 93.81 103 GLU A O 1
ATOM 815 N N . ILE A 1 104 ? -5.982 -4.765 4.469 1.00 89.94 104 ILE A N 1
ATOM 816 C CA . ILE A 1 104 ? -5.694 -5.015 5.882 1.00 89.94 104 ILE A CA 1
ATOM 817 C C . ILE A 1 104 ? -6.219 -3.847 6.713 1.00 89.94 104 ILE A C 1
ATOM 819 O O . ILE A 1 104 ? -5.812 -2.702 6.500 1.00 89.94 104 ILE A O 1
ATOM 823 N N . ASP A 1 105 ? -7.067 -4.132 7.700 1.00 89.31 105 ASP A N 1
ATOM 824 C CA . ASP A 1 105 ? -7.430 -3.173 8.743 1.00 89.31 105 ASP A CA 1
ATOM 825 C C . ASP A 1 105 ? -6.325 -3.113 9.796 1.00 89.31 105 ASP A C 1
ATOM 827 O O . ASP A 1 105 ? -6.140 -4.030 10.596 1.00 89.31 105 ASP A O 1
ATOM 831 N N . LEU A 1 106 ? -5.604 -1.995 9.825 1.00 84.38 106 LEU A N 1
ATOM 832 C CA . LEU A 1 106 ? -4.521 -1.749 10.773 1.00 84.38 106 LEU A CA 1
ATOM 833 C C . LEU A 1 106 ? -5.002 -1.585 12.219 1.00 84.38 106 LEU A C 1
ATOM 835 O O . LEU A 1 106 ? -4.187 -1.616 13.136 1.00 84.38 106 LEU A O 1
ATOM 839 N N . THR A 1 107 ? -6.298 -1.366 12.441 1.00 82.94 107 THR A N 1
ATOM 840 C CA . THR A 1 107 ? -6.869 -1.254 13.790 1.00 82.94 107 THR A CA 1
ATOM 841 C C . THR A 1 107 ? -6.917 -2.614 14.468 1.00 82.94 107 THR A C 1
ATOM 843 O O . THR A 1 107 ? -6.539 -2.730 15.630 1.00 82.94 107 THR A O 1
ATOM 846 N N . ASN A 1 108 ? -7.353 -3.629 13.722 1.00 83.00 108 ASN A N 1
ATOM 847 C CA . ASN A 1 108 ? -7.545 -4.990 14.218 1.00 83.00 108 ASN A CA 1
ATOM 848 C C . ASN A 1 108 ? -6.447 -5.959 13.753 1.00 83.00 108 ASN A C 1
ATOM 850 O O . ASN A 1 108 ? -6.418 -7.104 14.192 1.00 83.00 108 ASN A O 1
ATOM 854 N N . ASN A 1 109 ? -5.543 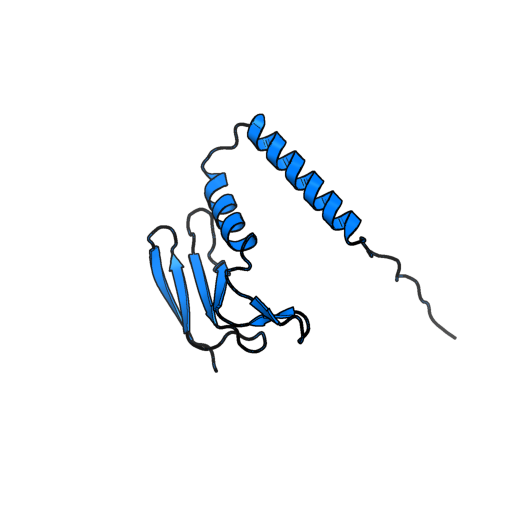-5.498 12.882 1.00 82.69 109 ASN A N 1
ATOM 855 C CA . ASN A 1 109 ? -4.505 -6.288 12.223 1.00 82.69 109 ASN A CA 1
ATOM 856 C C . ASN A 1 109 ? -5.069 -7.533 11.512 1.00 82.69 109 ASN A C 1
ATOM 858 O O . ASN A 1 109 ? -4.551 -8.639 11.660 1.00 82.69 109 ASN A O 1
ATOM 862 N N . GLN A 1 110 ? -6.161 -7.348 10.768 1.00 89.88 110 GLN A N 1
ATOM 863 C CA . GLN A 1 110 ? -6.878 -8.419 10.069 1.00 89.88 110 GLN A CA 1
ATOM 864 C C . GLN A 1 110 ? -6.986 -8.126 8.577 1.00 89.88 110 GLN A C 1
ATOM 866 O O . GLN A 1 110 ? -7.125 -6.969 8.176 1.00 89.88 110 GLN A O 1
ATOM 871 N N . ILE A 1 111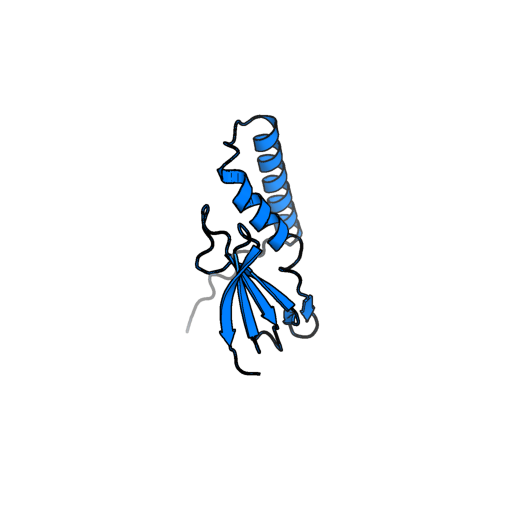 ? -6.960 -9.185 7.767 1.00 91.06 111 ILE A N 1
ATOM 872 C CA . ILE A 1 111 ? -7.272 -9.110 6.339 1.00 91.06 111 ILE A CA 1
ATOM 873 C C . ILE A 1 111 ? -8.788 -8.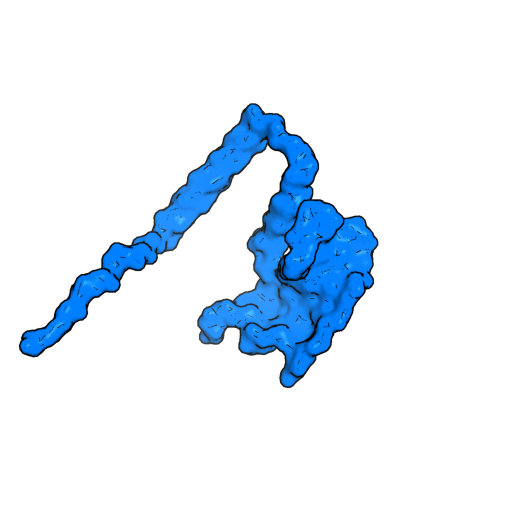967 6.200 1.00 91.06 111 ILE A C 1
ATOM 875 O O . ILE A 1 111 ? -9.549 -9.775 6.727 1.00 91.06 111 ILE A O 1
ATOM 879 N N . CYS A 1 112 ? -9.218 -7.920 5.508 1.00 91.12 112 CYS A N 1
ATOM 880 C CA . CYS A 1 112 ? -10.622 -7.626 5.254 1.00 91.12 112 CYS A CA 1
ATOM 881 C C . CYS A 1 112 ? -11.070 -8.087 3.869 1.00 91.12 112 CYS A C 1
ATOM 883 O O . CYS A 1 112 ? -12.252 -8.367 3.685 1.00 91.12 112 CYS A O 1
ATOM 885 N N . ASN A 1 113 ? -10.157 -8.107 2.895 1.00 91.88 113 ASN A N 1
ATOM 886 C CA . ASN A 1 113 ? -10.476 -8.450 1.516 1.00 91.88 113 ASN A CA 1
ATOM 887 C C . ASN A 1 113 ? -9.229 -8.878 0.730 1.00 91.88 113 ASN A C 1
ATOM 889 O O . ASN A 1 113 ? -8.107 -8.503 1.074 1.00 91.88 113 ASN A O 1
ATOM 893 N N . GLU A 1 114 ? -9.450 -9.592 -0.368 1.00 94.38 114 GLU A N 1
ATOM 894 C CA . GLU A 1 114 ? -8.431 -10.023 -1.318 1.00 94.38 114 GLU A CA 1
ATOM 895 C C . GLU A 1 114 ? -8.826 -9.602 -2.737 1.00 94.38 114 GLU A C 1
ATOM 897 O O . GLU A 1 114 ? -9.921 -9.883 -3.221 1.00 94.38 114 GLU A O 1
ATOM 902 N N . LEU A 1 115 ? -7.917 -8.914 -3.421 1.00 91.94 115 LEU A N 1
ATOM 903 C CA . LEU A 1 115 ? -8.070 -8.466 -4.799 1.00 91.94 115 LEU A CA 1
ATOM 904 C C . LEU A 1 115 ? -7.085 -9.237 -5.672 1.00 91.94 115 LEU A C 1
ATOM 906 O O . LEU A 1 115 ? -5.900 -9.318 -5.355 1.00 91.94 115 LEU A O 1
ATOM 910 N N . LYS A 1 116 ? -7.565 -9.787 -6.787 1.00 95.50 116 LYS A N 1
ATOM 911 C CA . LYS A 1 116 ? -6.731 -10.533 -7.729 1.00 95.50 116 LYS A CA 1
ATOM 912 C C . LYS A 1 116 ? -6.515 -9.719 -8.996 1.00 95.50 116 LYS A C 1
ATOM 914 O O . LYS A 1 116 ? -7.477 -9.245 -9.596 1.00 95.50 116 LYS A O 1
ATOM 919 N N . TYR A 1 117 ? -5.257 -9.587 -9.388 1.00 92.06 117 TYR A N 1
ATOM 920 C CA . TYR A 1 117 ? -4.831 -8.939 -10.620 1.00 92.06 117 TYR A CA 1
ATOM 921 C C . TYR A 1 117 ? -4.092 -9.936 -11.512 1.00 92.06 117 TYR A C 1
ATOM 923 O O . TYR A 1 117 ? -3.461 -10.878 -11.020 1.00 92.06 117 TYR A O 1
ATOM 931 N N . ASP A 1 118 ? -4.169 -9.708 -12.819 1.00 90.25 118 ASP A N 1
ATOM 932 C CA . ASP A 1 118 ? -3.457 -10.506 -13.815 1.00 90.25 118 ASP A CA 1
ATOM 933 C C . ASP A 1 118 ? -1.933 -10.389 -13.634 1.00 90.25 118 ASP A C 1
ATOM 935 O O . ASP A 1 118 ? -1.437 -9.397 -13.092 1.00 90.25 118 ASP A O 1
ATOM 939 N N . GLN A 1 119 ? -1.198 -11.426 -14.046 1.00 73.81 119 GLN A N 1
ATOM 940 C CA . GLN A 1 119 ? 0.268 -11.514 -13.941 1.00 73.81 119 GLN A CA 1
ATOM 941 C C . GLN A 1 119 ? 0.991 -11.117 -15.228 1.00 73.81 119 GLN A C 1
ATOM 943 O O . GLN A 1 119 ? 0.434 -11.358 -16.321 1.00 73.81 119 GLN A O 1
#

pLDDT: mean 70.41, std 19.34, range [36.47, 95.88]

Secondary structure (DSSP, 8-state):
---------S----HHHHHHHHHHHHHHHHHHHHH----TTTHHHHHHHHHHHHTGGG-EEEGGGTSEEEEEEEEE-TT-BTTB-EEEEEEEETTEEEEEEEEEETTTTEEEEEEEE--

Foldseek 3Di:
DDDDDDDPPPDPCDPVNVVVVVVVVVVVVVVCVVPPPDPPLVVPLVVVVVVCVVCVQVWAFDVVLPRATFAKGKAADPPPDSVFRWIKIAGDDPNDGAAWIFIAGPVVRDTPDIDHDHD

=== Feature glossary ===
A reading guide for the features in this record.

Start from the sequence.

  · Sequence gives the chain of amino acids in standard one-letter code (A=alanine, C=cysteine, …, Y=tyrosine), read N→C. It is the only feature that is directly encoded by the gene; all structural features are derived from the folded form of this sequence.

Fold it, and you get atomic coordinates and the backbone conformation that goes with them.

  · Structure coordinates are given as an mmCIF _atom_site loop: one row per atom with element, residue name, chain id, sequence number, and x/y/z position in Å. Only the four main-chain atoms per residue are included here; side chains are omitted to keep the record compact.

  · Backbone dihedral angles. Every residue except chain termini has a φ (preceding-C → N → Cα → C) and a ψ (N → Cα → C → next-N). They are reported in degrees following the IUPAC sign convention. Secondary structure is essentially a statement about which (φ, ψ) basin each residue occupies.

  · Eight-state secondary structure (DSSP): H is the canonical α-helix, G the tighter 3₁₀-helix, I the wider π-helix; E/B are β-structure, T and S are turns and bends, and '-' is everything else. DSSP derives these from the pattern of main-chain N–H···O=C hydrogen bonds, not from the sequence.

  · SS3 is a coarse helix/strand/coil call (letters a/b/c) made by the P-SEA algorithm from inter-Cα distances and dihedrals. It is less detailed than DSSP but needs only Cα positions.

Summarize the fold with a handful of shape descriptors and a per-residue structural alphabet.

  · Radius of gyration (Rg) is the root-mean-square distance of Cα atoms from their centroid — a single number for overall size and compactness. A globular domain of N residues has Rg ≈ 2.2·N^0.38 Å; an extended or disordered chain has a much larger Rg. The Cα contact count is the number of residue pairs whose Cα atoms are within 8 Å and are more than four positions apart in sequence — a standard proxy for tertiary packing density. The bounding box is the smallest axis-aligned box enclosing all Cα atoms.

  · 3Di is Foldseek's structural alphabet. Each residue is assigned one of twenty discrete states based on how its Cα sits relative to its spatial (not sequential) neighbors. Aligning 3Di strings finds structural homologs roughly as well as full 3D superposition, but orders of magnitude faster.

  · Solvent-accessible surface area (SASA) is the area in Å² traced out by the centre of a 1.4 Å probe sphere (a water molecule) rolled over the protein's van der Waals surface (Shrake–Rupley / Lee–Richards construction). Buried residues have near-zero SASA; fully exposed residues can exceed 200 Å². The total SASA scales roughly with the number of surface residues.

Ask how reliable the model is.

  · For AlphaFold models, the B-factor field carries pLDDT — the model's own estimate of local accuracy on a 0–100 scale. Regions with pLDDT<50 should be treated as essentially unmodeled; they often correspond to intrinsically disordered segments.

  · For experimental (PDB) structures, the B-factor (temperature factor) quantifies the positional spread of each atom in the crystal — a combination of thermal vibration and static disorder — in units of Å². High B-factors mark flexible loops or poorly resolved regions; low B-factors mark the rigid, well-ordered core.

  · Predicted Aligned Error (PAE) is an AlphaFold confidence matrix: entry (i, j) is the expected error in the position of residue j, in ångströms, when the prediction is superimposed on the true structure at residue i. Low PAE within a block of residues means that block is internally rigid and well-predicted; high PAE between two blocks means their relative placement is uncertain even if each block individually is confident.

Place it in context: what it resembles, what it is annotated as, and how it looks.

  · Structural nearest neighbors (via Foldseek easy-search vs the PDB). Reported per hit: target PDB id, E-value, and alignment TM-score. A TM-score above ~0.5 is the conventional threshold for 'same fold'.

  · Functional annotations link the protein to curated databases. InterPro entries identify conserved domains and families by matching the sequence against member-database signatures (Pfam, PROSITE, CDD, …). Gene Ontology (GO) terms describe molecular function, biological process, and cellular component in a controlled vocabulary. CATH places the structure in a hierarchical fold classification (Class/Architecture/Topology/Homologous-superfamily). The organism is the source species.

  · The contact map is a binary N×N matrix image: pixel (i, j) is dark where Cα_i and Cα_j are within 8 Å and |i−j|>4. Because the |i−j|>4 filter removes local helical contacts, off-diagonal stripes parallel to the main diagonal indicate parallel β-sheets; stripes perpendicular to it indicate antiparallel β-sheets. The Ramachandran plot scatters every residue's (φ, ψ) pair against the sterically allowed regions. The PAE heatmap renders the predicted-aligned-error matrix.

  · Six rendered views show the 3D structure from the faces of a cube — i.e. along ±x, ±y, ±z. Rendering representation is drawn randomly per protein from cartoon (secondary-structure ribbons), sticks (backbone bonds), or molecular surface; coloring is either N→C rainbow (blue at the N-terminus through red at the C-terminus) or one color per chain.